Protein AF-A0A8T4EED8-F1 (afdb_monomer_lite)

Secondary structure (DSSP, 8-state):
-----HHHHHHHHHHHHHHHHHHHHHHHHHHHHHHHHTTHHHH-THHHHHHHHHHHHHHHHHHHHHTTT-HHHHHHHHHHHHHHHHHHHHHHHHHSPPPGGG-S-HHHHHHHHHHHHHHHHHHHHHHHHTT-

Radius of gyration: 17.52 Å; chains: 1; bounding box: 36×22×63 Å

Structure (mmCIF, N/CA/C/O backbone):
data_AF-A0A8T4EED8-F1
#
_entry.id   AF-A0A8T4EED8-F1
#
loop_
_atom_site.group_PDB
_atom_site.id
_atom_site.type_symbol
_atom_site.label_atom_id
_atom_site.label_alt_id
_atom_site.label_comp_id
_atom_site.label_asym_id
_atom_site.label_entity_id
_atom_site.label_seq_id
_atom_site.pdbx_PDB_ins_code
_atom_site.Cartn_x
_atom_site.Cartn_y
_atom_site.Cartn_z
_atom_site.occupancy
_atom_site.B_iso_or_equiv
_atom_site.auth_seq_id
_atom_site.auth_comp_id
_atom_site.auth_asym_id
_atom_si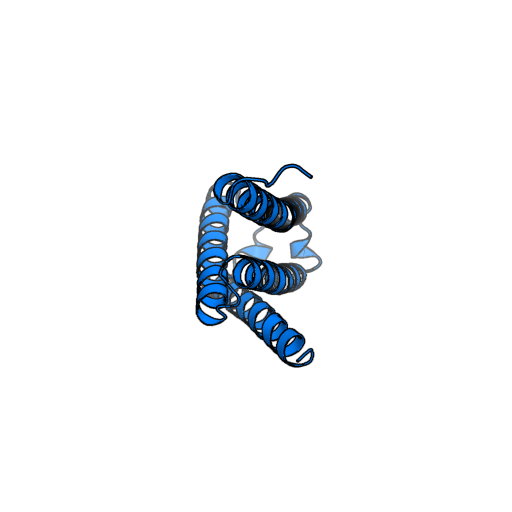te.auth_atom_id
_atom_site.pdbx_PDB_model_num
ATOM 1 N N . MET A 1 1 ? 0.070 -2.72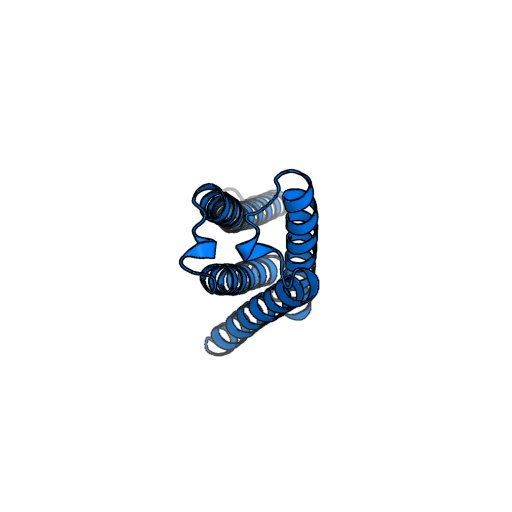2 41.701 1.00 54.03 1 MET A N 1
ATOM 2 C CA . MET A 1 1 ? -0.043 -2.390 40.261 1.00 54.03 1 MET A CA 1
ATOM 3 C C . MET A 1 1 ? 0.100 -0.884 40.093 1.00 54.03 1 MET A C 1
ATOM 5 O O . MET A 1 1 ? -0.696 -0.162 40.681 1.00 54.03 1 MET A O 1
ATOM 9 N N . LYS A 1 2 ? 1.111 -0.394 39.361 1.00 55.03 2 LYS A N 1
ATOM 10 C CA . LYS A 1 2 ? 1.203 1.038 39.025 1.00 55.03 2 LYS A CA 1
ATOM 11 C C . LYS A 1 2 ? 0.089 1.363 38.024 1.00 55.03 2 LYS A C 1
ATOM 13 O O . LYS A 1 2 ? 0.010 0.714 36.986 1.00 55.03 2 LYS A O 1
ATOM 18 N N . LYS A 1 3 ? -0.787 2.320 38.348 1.00 65.56 3 LYS A N 1
ATOM 19 C CA . LYS A 1 3 ? -1.694 2.914 37.358 1.00 65.56 3 LYS A CA 1
ATOM 20 C C . LYS A 1 3 ? -0.821 3.722 36.403 1.00 65.56 3 LYS A C 1
ATOM 22 O O . LYS A 1 3 ? -0.343 4.785 36.786 1.00 65.56 3 LYS A O 1
ATOM 27 N N . GLU A 1 4 ? -0.573 3.193 35.209 1.00 74.31 4 GLU A N 1
ATOM 28 C CA . GLU A 1 4 ? -0.022 4.007 34.125 1.00 74.31 4 GLU A CA 1
ATOM 29 C C . GLU A 1 4 ? -0.948 5.206 33.912 1.00 74.31 4 GLU A C 1
ATOM 31 O O . GLU A 1 4 ? -2.179 5.084 33.954 1.00 74.31 4 GLU A O 1
ATOM 36 N N . SER A 1 5 ? -0.359 6.383 33.727 1.00 86.12 5 SER A N 1
ATOM 37 C CA . SER A 1 5 ? -1.151 7.568 33.410 1.00 86.12 5 SER A CA 1
ATOM 38 C C . SER A 1 5 ? -1.826 7.387 32.043 1.00 86.12 5 SER A C 1
ATOM 40 O O . SER A 1 5 ? -1.281 6.734 31.151 1.00 86.12 5 SER A O 1
ATOM 42 N N . ILE A 1 6 ? -2.991 8.008 31.829 1.00 83.62 6 ILE A N 1
ATOM 43 C CA . ILE A 1 6 ? -3.676 8.016 30.517 1.00 83.62 6 ILE A CA 1
ATOM 44 C C . ILE A 1 6 ? -2.715 8.467 29.396 1.00 83.62 6 ILE A C 1
ATOM 46 O O . ILE A 1 6 ? -2.777 7.974 28.267 1.00 83.62 6 ILE A O 1
ATOM 50 N N . VAL A 1 7 ? -1.771 9.354 29.725 1.00 83.25 7 VAL A N 1
ATOM 51 C CA . VAL A 1 7 ? -0.721 9.837 28.822 1.00 83.25 7 VAL A CA 1
ATOM 52 C C . VAL A 1 7 ? 0.243 8.717 28.408 1.00 83.25 7 VAL A C 1
ATOM 54 O O . VAL A 1 7 ? 0.548 8.595 27.221 1.00 83.25 7 VAL A O 1
ATOM 57 N N . GLU A 1 8 ? 0.708 7.879 29.337 1.00 86.69 8 GLU A N 1
ATOM 58 C CA . GLU A 1 8 ? 1.601 6.749 29.026 1.00 86.69 8 GLU A CA 1
ATOM 59 C C . GLU A 1 8 ? 0.915 5.686 28.169 1.00 86.69 8 GLU A C 1
ATOM 61 O O . GLU A 1 8 ? 1.491 5.235 27.175 1.00 86.69 8 GLU A O 1
ATOM 66 N N . ILE A 1 9 ? -0.340 5.357 28.484 1.00 82.69 9 ILE A N 1
ATOM 67 C CA . ILE A 1 9 ? -1.137 4.408 27.694 1.00 82.69 9 ILE A CA 1
ATOM 68 C C . ILE A 1 9 ? -1.270 4.915 26.251 1.00 82.69 9 ILE A C 1
ATOM 70 O O . ILE A 1 9 ? -1.044 4.165 25.297 1.00 82.69 9 ILE A O 1
ATOM 74 N N . THR A 1 10 ? -1.569 6.206 26.084 1.00 81.62 10 THR A N 1
ATOM 75 C CA . THR A 1 10 ? -1.715 6.835 24.764 1.00 81.62 10 THR A CA 1
ATOM 76 C C . THR A 1 10 ? -0.397 6.818 23.985 1.00 81.62 10 THR A C 1
ATOM 78 O O . THR A 1 10 ? -0.373 6.404 22.824 1.00 81.62 10 THR A O 1
ATOM 81 N N . LYS A 1 11 ? 0.725 7.181 24.624 1.00 82.88 11 LYS A N 1
ATOM 82 C CA . LYS A 1 11 ? 2.065 7.124 24.008 1.00 82.88 11 LYS A CA 1
ATOM 83 C C . LYS A 1 11 ? 2.433 5.708 23.564 1.00 82.88 11 LYS A C 1
ATOM 85 O O . LYS A 1 11 ? 2.904 5.523 22.441 1.00 82.88 11 LYS A O 1
ATOM 90 N N . ASN A 1 12 ? 2.177 4.705 24.403 1.00 85.31 12 ASN A N 1
ATOM 91 C CA . ASN A 1 12 ? 2.451 3.305 24.081 1.00 85.31 12 ASN A CA 1
ATOM 92 C C . ASN A 1 12 ? 1.600 2.802 22.908 1.00 85.31 12 ASN A C 1
ATOM 94 O O . ASN A 1 12 ? 2.106 2.073 22.052 1.00 85.31 12 ASN A O 1
ATOM 98 N N . GLN A 1 13 ? 0.329 3.202 22.830 1.00 79.75 13 GLN A N 1
ATOM 99 C CA . GLN A 1 13 ? -0.530 2.860 21.696 1.00 79.75 13 GLN A CA 1
ATOM 100 C C . GLN A 1 13 ? -0.050 3.508 20.394 1.00 79.75 13 GLN A C 1
ATOM 102 O O . GLN A 1 13 ? 0.046 2.808 19.385 1.00 79.75 13 GLN A O 1
ATOM 107 N N . ILE A 1 14 ? 0.297 4.799 20.412 1.00 79.00 14 ILE A N 1
ATOM 108 C CA . ILE A 1 14 ? 0.841 5.503 19.239 1.00 79.00 14 ILE A CA 1
ATOM 109 C C . ILE A 1 14 ? 2.137 4.836 18.781 1.00 79.00 14 ILE A C 1
ATOM 111 O O . ILE A 1 14 ? 2.240 4.456 17.620 1.00 79.00 14 ILE A O 1
ATOM 115 N N . ARG A 1 15 ? 3.085 4.593 19.694 1.00 83.69 15 ARG A N 1
ATOM 116 C CA . ARG A 1 15 ? 4.357 3.934 19.370 1.00 83.69 15 ARG A CA 1
ATOM 117 C C . ARG A 1 15 ? 4.138 2.581 18.695 1.00 83.69 15 ARG A C 1
ATOM 119 O O . ARG A 1 15 ? 4.704 2.345 17.635 1.00 83.69 15 ARG A O 1
ATOM 126 N N . LYS A 1 16 ? 3.295 1.711 19.268 1.00 80.12 1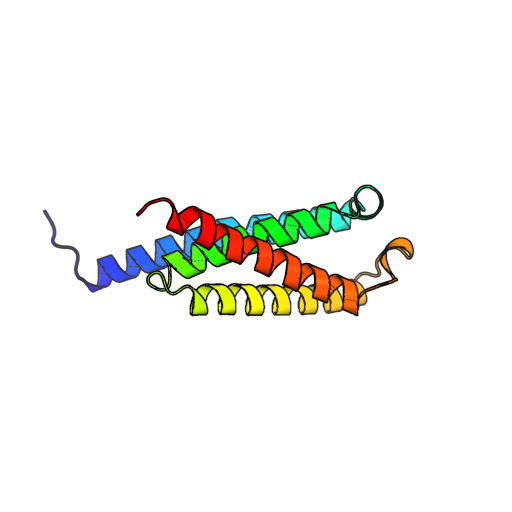6 LYS A N 1
ATOM 127 C CA . LYS A 1 16 ? 2.989 0.396 18.675 1.00 80.12 16 LYS A CA 1
ATOM 128 C C . LYS A 1 16 ? 2.416 0.540 17.266 1.00 80.12 16 LYS A C 1
ATOM 130 O O . LYS A 1 16 ? 2.842 -0.168 16.361 1.00 80.12 16 LYS A O 1
ATOM 135 N N . ARG A 1 17 ? 1.474 1.465 17.078 1.00 76.56 17 ARG A N 1
ATOM 136 C CA . ARG A 1 17 ? 0.845 1.758 15.783 1.00 76.56 17 ARG A CA 1
ATOM 137 C C . ARG A 1 17 ? 1.861 2.237 14.742 1.00 76.56 17 ARG A C 1
ATOM 139 O O . ARG A 1 17 ? 1.865 1.716 13.632 1.00 76.56 17 ARG A O 1
ATOM 146 N N . THR A 1 18 ? 2.757 3.150 15.114 1.00 76.94 18 THR A N 1
ATOM 147 C CA . THR A 1 18 ? 3.849 3.624 14.249 1.00 76.94 18 THR A CA 1
ATOM 148 C C . THR A 1 18 ? 4.825 2.501 13.905 1.00 76.94 18 THR A C 1
ATOM 150 O O . THR A 1 18 ? 5.218 2.371 12.751 1.00 76.94 18 THR A O 1
ATOM 153 N N . THR A 1 19 ? 5.188 1.648 14.867 1.00 81.50 19 THR A N 1
ATOM 154 C CA . THR A 1 19 ? 6.058 0.491 14.605 1.00 81.50 19 THR A CA 1
ATOM 155 C C . THR A 1 19 ? 5.432 -0.462 13.588 1.00 81.50 19 THR A C 1
ATOM 157 O O . THR A 1 19 ? 6.111 -0.866 12.651 1.00 81.50 19 THR A O 1
ATOM 160 N N . TRP A 1 20 ? 4.139 -0.773 13.717 1.00 75.25 20 TRP A N 1
ATOM 161 C CA . TRP A 1 20 ? 3.435 -1.605 12.734 1.00 75.25 20 TRP A CA 1
ATOM 162 C C . TRP A 1 20 ? 3.376 -0.961 11.347 1.00 75.25 20 TRP A C 1
ATOM 164 O O . TRP A 1 20 ? 3.536 -1.666 10.355 1.00 75.25 20 TRP A O 1
ATOM 174 N N . ALA A 1 21 ? 3.208 0.364 11.271 1.00 71.75 21 ALA A N 1
ATOM 175 C CA . ALA A 1 21 ? 3.278 1.092 10.006 1.00 71.75 21 ALA A CA 1
ATOM 176 C C . ALA A 1 21 ? 4.654 0.942 9.337 1.00 71.75 21 ALA A C 1
ATOM 178 O O . ALA A 1 21 ? 4.729 0.596 8.162 1.00 71.75 21 ALA A O 1
ATOM 179 N N . LEU A 1 22 ? 5.743 1.118 10.093 1.00 76.19 22 LEU A N 1
ATOM 180 C CA . LEU A 1 22 ? 7.106 0.966 9.573 1.00 76.19 22 LEU A CA 1
ATOM 181 C C . LEU A 1 22 ? 7.408 -0.470 9.126 1.00 76.19 22 LEU A C 1
ATOM 183 O O . LEU A 1 22 ? 7.985 -0.661 8.061 1.00 76.19 22 LEU A O 1
ATOM 187 N N . ILE A 1 23 ? 6.979 -1.473 9.900 1.00 77.56 23 ILE A N 1
ATOM 188 C CA . ILE A 1 23 ? 7.156 -2.894 9.558 1.00 77.56 23 ILE A CA 1
ATOM 189 C C . ILE A 1 23 ? 6.471 -3.252 8.236 1.00 77.56 23 ILE A C 1
ATOM 191 O O . ILE A 1 23 ? 6.921 -4.173 7.573 1.00 77.56 23 ILE A O 1
ATOM 195 N N . LEU A 1 24 ? 5.406 -2.553 7.842 1.00 71.50 24 LEU A N 1
ATOM 196 C CA . LEU A 1 24 ? 4.674 -2.859 6.611 1.00 71.50 24 LEU A CA 1
ATOM 197 C C . LEU A 1 24 ? 5.107 -1.989 5.422 1.00 71.50 24 LEU A C 1
ATOM 199 O O . LEU A 1 24 ? 5.082 -2.466 4.293 1.00 71.50 24 LEU A O 1
ATOM 203 N N . ILE A 1 25 ? 5.559 -0.754 5.660 1.00 73.56 25 ILE A N 1
ATOM 204 C CA . ILE A 1 25 ? 6.021 0.156 4.599 1.00 73.56 25 ILE A CA 1
ATOM 205 C C . ILE A 1 25 ? 7.466 -0.149 4.175 1.00 73.56 25 ILE A C 1
ATOM 207 O O . ILE A 1 25 ? 7.776 -0.112 2.988 1.00 73.56 25 ILE A O 1
ATOM 211 N N . LEU A 1 26 ? 8.365 -0.469 5.113 1.00 79.75 26 LEU A N 1
ATOM 212 C CA . LEU A 1 26 ? 9.781 -0.681 4.785 1.00 79.75 26 LEU A CA 1
ATOM 213 C C . LEU A 1 26 ? 10.030 -1.903 3.886 1.00 79.75 26 LEU A C 1
ATOM 215 O O . LEU A 1 26 ? 10.799 -1.764 2.935 1.00 79.75 26 LEU A O 1
ATOM 219 N N . PRO A 1 27 ? 9.400 -3.076 4.111 1.00 78.56 27 PRO A N 1
ATOM 220 C CA . PRO A 1 27 ? 9.562 -4.209 3.205 1.00 78.56 27 PRO A CA 1
ATOM 221 C C . PRO A 1 27 ? 9.028 -3.922 1.809 1.00 78.56 27 PRO A C 1
ATOM 223 O O . PRO A 1 27 ? 9.604 -4.418 0.854 1.00 78.56 27 PRO A O 1
ATOM 226 N N . TYR A 1 28 ? 7.976 -3.107 1.692 1.00 79.38 28 TYR A N 1
ATOM 227 C CA . TYR A 1 28 ? 7.438 -2.691 0.402 1.00 79.38 28 TYR A CA 1
ATOM 228 C C . TYR A 1 28 ? 8.466 -1.864 -0.379 1.00 79.38 28 TYR A C 1
ATOM 230 O O . TYR A 1 28 ? 8.854 -2.261 -1.474 1.00 79.38 28 TYR A O 1
ATOM 238 N N . ILE A 1 29 ? 9.015 -0.812 0.245 1.00 79.94 29 ILE A N 1
ATOM 239 C CA . ILE A 1 29 ? 10.088 0.007 -0.346 1.00 79.94 29 ILE A CA 1
ATOM 240 C C . ILE A 1 29 ? 11.281 -0.862 -0.756 1.00 79.94 29 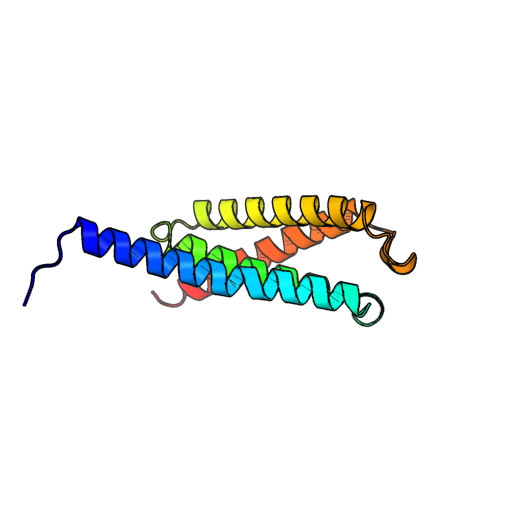ILE A C 1
ATOM 242 O O . ILE A 1 29 ? 11.824 -0.711 -1.846 1.00 79.94 29 ILE A O 1
ATOM 246 N N . PHE A 1 30 ? 11.692 -1.786 0.114 1.00 83.50 30 PHE A N 1
ATOM 247 C CA . PHE A 1 30 ? 12.825 -2.660 -0.167 1.00 83.50 30 PHE A CA 1
ATOM 248 C C . PHE A 1 30 ? 12.530 -3.653 -1.296 1.00 83.50 30 PHE A C 1
ATOM 250 O O . PHE A 1 30 ? 13.396 -3.886 -2.134 1.00 83.50 30 PHE A O 1
ATOM 257 N N . SER A 1 31 ? 11.326 -4.234 -1.327 1.00 80.25 31 SER A N 1
ATOM 258 C CA . SER A 1 31 ? 10.918 -5.174 -2.373 1.00 80.25 31 SER A CA 1
ATOM 259 C C . SER A 1 31 ? 10.881 -4.505 -3.736 1.00 80.25 31 SER A C 1
ATOM 261 O O . SER A 1 31 ? 11.362 -5.083 -4.700 1.00 80.25 31 SER A O 1
ATOM 263 N N . GLU A 1 32 ? 10.392 -3.273 -3.790 1.00 76.69 32 GLU A N 1
ATOM 264 C CA . GLU A 1 32 ? 10.276 -2.502 -5.014 1.00 76.69 32 GLU A CA 1
ATOM 265 C C . GLU A 1 32 ? 11.666 -2.151 -5.562 1.00 76.69 32 GLU A C 1
ATOM 267 O O . GLU A 1 32 ? 12.036 -2.568 -6.664 1.00 76.69 32 GLU A O 1
ATOM 272 N N . TRP A 1 33 ? 12.517 -1.572 -4.712 1.00 80.19 33 TRP A N 1
ATOM 273 C CA . TRP A 1 33 ? 13.901 -1.286 -5.077 1.00 80.19 33 TRP A CA 1
ATOM 274 C C . TRP A 1 33 ? 14.663 -2.540 -5.527 1.00 80.19 33 TRP A C 1
ATOM 276 O O . TRP A 1 33 ? 15.420 -2.498 -6.496 1.00 80.19 33 TRP A O 1
ATOM 286 N N . HIS A 1 34 ? 14.447 -3.675 -4.855 1.00 83.00 34 HIS A N 1
ATOM 287 C CA . HIS A 1 34 ? 15.039 -4.951 -5.245 1.00 83.00 34 HIS A CA 1
ATOM 288 C C . HIS A 1 34 ? 14.511 -5.427 -6.608 1.00 83.00 34 HIS A C 1
ATOM 290 O O . HIS A 1 34 ? 15.298 -5.825 -7.462 1.00 83.00 34 HIS A O 1
ATOM 296 N N . MET A 1 35 ? 13.203 -5.356 -6.860 1.00 82.31 35 MET A N 1
ATOM 297 C CA . MET A 1 35 ? 12.624 -5.758 -8.146 1.00 82.31 35 MET A CA 1
ATOM 298 C C . MET A 1 35 ? 13.155 -4.919 -9.309 1.00 82.31 35 MET A C 1
ATOM 300 O O . MET A 1 35 ? 13.531 -5.503 -10.330 1.00 82.31 35 MET A O 1
ATOM 304 N N . ARG A 1 36 ? 13.286 -3.596 -9.138 1.00 77.38 36 ARG A N 1
ATOM 305 C CA . ARG A 1 36 ? 13.929 -2.721 -10.135 1.00 77.38 36 ARG A CA 1
ATOM 306 C C . ARG A 1 36 ? 15.411 -3.048 -10.308 1.00 77.38 36 ARG A C 1
ATOM 308 O O . ARG A 1 36 ? 15.863 -3.221 -11.436 1.00 77.38 36 ARG A O 1
ATOM 315 N N . ALA A 1 37 ? 16.162 -3.197 -9.214 1.00 81.19 37 ALA A N 1
ATOM 316 C CA . ALA A 1 37 ? 17.605 -3.450 -9.266 1.00 81.19 37 ALA A CA 1
ATOM 317 C C . ALA A 1 37 ? 17.975 -4.754 -9.996 1.00 81.19 37 ALA A C 1
ATOM 319 O O . ALA A 1 37 ? 19.028 -4.823 -10.628 1.00 81.19 37 ALA A O 1
ATOM 320 N N . TYR A 1 38 ? 17.117 -5.775 -9.925 1.00 84.12 38 TYR A N 1
ATOM 321 C CA . TYR A 1 38 ? 17.323 -7.066 -10.590 1.00 84.12 38 TYR A CA 1
ATOM 322 C C . TYR A 1 38 ? 16.514 -7.230 -11.887 1.00 84.12 38 TYR A C 1
ATOM 324 O O . TYR A 1 38 ? 16.516 -8.315 -12.467 1.00 84.12 38 TYR A O 1
ATOM 332 N N . GLY A 1 39 ? 15.817 -6.187 -12.353 1.00 78.81 39 GLY A N 1
ATOM 333 C CA . GLY A 1 39 ? 15.017 -6.239 -13.581 1.00 78.81 39 GLY A CA 1
ATOM 334 C C . GLY A 1 39 ? 13.881 -7.268 -13.538 1.00 78.81 39 GLY A C 1
ATOM 335 O O . GLY A 1 39 ? 13.478 -7.789 -14.578 1.00 78.81 39 GLY A O 1
ATOM 336 N N . LEU A 1 40 ? 13.358 -7.589 -12.349 1.00 80.75 40 LEU A N 1
ATOM 337 C CA . LEU A 1 40 ? 12.339 -8.632 -12.182 1.00 80.75 40 LEU A CA 1
ATOM 338 C C . LEU A 1 40 ? 11.043 -8.305 -12.929 1.00 80.75 40 LEU A C 1
ATOM 340 O O . LEU A 1 40 ? 10.371 -9.222 -13.401 1.00 80.75 40 LEU A O 1
ATOM 344 N N . TYR A 1 41 ? 10.734 -7.022 -13.119 1.00 74.38 41 TYR A N 1
ATOM 345 C CA . TYR A 1 41 ? 9.573 -6.584 -13.895 1.00 74.38 41 TYR A CA 1
ATOM 346 C C . TYR A 1 41 ? 9.641 -6.969 -15.376 1.00 74.38 41 TYR A C 1
ATOM 348 O O . TYR A 1 41 ? 8.600 -7.230 -15.972 1.00 74.38 41 TYR A O 1
ATOM 356 N N . ALA A 1 42 ? 10.838 -7.136 -15.951 1.00 75.25 42 ALA A N 1
ATOM 357 C CA . ALA A 1 42 ? 10.980 -7.649 -17.315 1.00 75.25 42 ALA A CA 1
ATOM 358 C C . ALA A 1 42 ? 10.586 -9.136 -17.420 1.00 75.25 42 ALA A C 1
ATOM 360 O O . ALA A 1 42 ? 10.128 -9.597 -18.461 1.00 75.25 42 ALA A O 1
ATOM 361 N N . THR A 1 43 ? 10.751 -9.899 -16.334 1.00 81.38 43 THR A N 1
ATOM 362 C CA . THR A 1 43 ? 10.432 -11.338 -16.302 1.00 81.38 43 THR A CA 1
ATOM 363 C C . THR A 1 43 ? 9.011 -11.604 -15.801 1.00 81.38 43 THR A C 1
ATOM 365 O O . THR A 1 43 ? 8.356 -12.547 -16.242 1.00 81.38 43 THR A O 1
ATOM 368 N N . MET A 1 44 ? 8.524 -10.789 -14.864 1.00 83.00 44 MET A N 1
ATOM 369 C CA . MET A 1 44 ? 7.219 -10.935 -14.221 1.00 83.00 44 MET A CA 1
ATOM 370 C C . MET A 1 44 ? 6.503 -9.578 -14.156 1.00 83.00 44 MET A C 1
ATOM 372 O O . MET A 1 44 ? 6.416 -8.985 -13.080 1.00 83.00 44 MET A O 1
ATOM 376 N N . PRO A 1 45 ? 5.939 -9.087 -15.273 1.00 77.81 45 PRO A N 1
ATOM 377 C CA . PRO A 1 45 ? 5.341 -7.749 -15.331 1.00 77.81 45 PRO A CA 1
ATOM 378 C C . PRO A 1 45 ? 4.139 -7.580 -14.385 1.00 77.81 45 PRO A C 1
ATOM 380 O O . PRO A 1 45 ? 3.892 -6.501 -13.868 1.00 77.81 45 PRO A O 1
ATOM 383 N N . TYR A 1 46 ? 3.412 -8.660 -14.078 1.00 84.56 46 TYR A N 1
ATOM 384 C CA . TYR A 1 46 ? 2.281 -8.621 -13.138 1.00 84.56 46 TYR A CA 1
ATOM 385 C C . TYR A 1 46 ? 2.685 -8.637 -11.657 1.00 84.56 46 TYR A C 1
ATOM 387 O O . TYR A 1 46 ? 1.818 -8.483 -10.792 1.00 84.56 46 TYR A O 1
ATOM 395 N N . LEU A 1 47 ? 3.966 -8.868 -11.347 1.00 85.19 47 LEU A N 1
ATOM 396 C CA . LEU A 1 47 ? 4.450 -8.904 -9.966 1.00 85.19 47 LEU A CA 1
ATOM 397 C C . LEU A 1 47 ? 4.246 -7.554 -9.278 1.00 85.19 47 LEU A C 1
ATOM 399 O O . LEU A 1 47 ? 3.830 -7.513 -8.124 1.00 85.19 47 LEU A O 1
ATOM 403 N N . ASP A 1 48 ? 4.451 -6.479 -10.028 1.00 84.62 48 ASP A N 1
ATOM 404 C CA . ASP A 1 48 ? 4.201 -5.110 -9.606 1.00 84.62 48 ASP A CA 1
ATOM 405 C C . ASP A 1 48 ? 2.761 -4.926 -9.092 1.00 84.62 48 ASP A C 1
ATOM 407 O O . ASP A 1 48 ? 2.520 -4.608 -7.925 1.00 84.62 48 ASP A O 1
ATOM 411 N N . LYS A 1 49 ? 1.772 -5.343 -9.892 1.00 90.12 49 LYS A N 1
ATOM 412 C CA . LYS A 1 49 ? 0.348 -5.245 -9.525 1.00 90.12 49 LYS A CA 1
ATOM 413 C C . LYS A 1 49 ? 0.007 -6.060 -8.277 1.00 90.12 49 LYS A C 1
ATOM 415 O O . LYS A 1 49 ? -0.798 -5.632 -7.447 1.00 90.12 49 LYS A O 1
ATOM 420 N N . LEU A 1 50 ? 0.625 -7.229 -8.096 1.00 90.50 50 LEU A N 1
ATOM 421 C CA . LEU A 1 50 ? 0.459 -8.015 -6.867 1.00 90.50 50 LEU A CA 1
ATOM 422 C C . LEU A 1 50 ? 1.022 -7.279 -5.648 1.00 90.50 50 LEU A C 1
ATOM 424 O O . LEU A 1 50 ? 0.402 -7.286 -4.581 1.00 90.50 50 LEU A O 1
ATOM 428 N N . VAL A 1 51 ? 2.172 -6.633 -5.800 1.00 89.31 51 VAL A N 1
ATOM 429 C CA . VAL A 1 51 ? 2.819 -5.860 -4.740 1.00 89.31 51 VAL A CA 1
ATOM 430 C C . VAL A 1 51 ? 1.953 -4.657 -4.349 1.00 89.31 51 VAL A C 1
ATOM 432 O O . VAL A 1 51 ? 1.641 -4.510 -3.161 1.00 89.31 51 VAL A O 1
ATOM 435 N N . HIS A 1 52 ? 1.420 -3.906 -5.316 1.00 92.19 52 HIS A N 1
ATOM 436 C CA . HIS A 1 52 ? 0.455 -2.824 -5.069 1.00 92.19 52 HIS A CA 1
ATOM 437 C C . HIS A 1 52 ? -0.838 -3.309 -4.396 1.00 92.19 52 HIS A C 1
ATOM 439 O O . HIS A 1 52 ? -1.344 -2.672 -3.463 1.00 92.19 52 HIS A O 1
ATOM 445 N N . PHE A 1 53 ? -1.357 -4.475 -4.792 1.00 94.88 53 PHE A N 1
ATOM 446 C CA . PHE A 1 53 ? -2.532 -5.077 -4.160 1.00 94.88 53 PHE A CA 1
ATOM 447 C C . PHE A 1 53 ? -2.305 -5.347 -2.666 1.00 94.88 53 PHE A C 1
ATOM 449 O O . PHE A 1 53 ? -3.093 -4.913 -1.816 1.00 94.88 53 PHE A O 1
ATOM 456 N N . PHE A 1 54 ? -1.224 -6.057 -2.327 1.00 91.88 54 PHE A N 1
ATOM 457 C CA . PHE A 1 54 ? -0.917 -6.401 -0.936 1.00 91.88 54 PHE A CA 1
ATOM 458 C C . PHE A 1 54 ? -0.528 -5.174 -0.109 1.00 91.88 54 PHE A C 1
ATOM 460 O O . PHE A 1 54 ? -0.853 -5.109 1.082 1.00 91.88 54 PHE A O 1
ATOM 467 N N . PHE A 1 55 ? 0.084 -4.168 -0.732 1.00 91.44 55 PHE A N 1
ATOM 468 C CA . PHE A 1 55 ? 0.318 -2.876 -0.102 1.00 91.44 55 PHE A CA 1
ATOM 469 C C . PHE A 1 55 ? -0.992 -2.186 0.278 1.00 91.44 55 PHE A C 1
ATOM 471 O O . PHE A 1 55 ? -1.165 -1.779 1.430 1.00 91.44 55 PHE A O 1
ATOM 478 N N . GLY A 1 56 ? -1.965 -2.151 -0.634 1.00 94.19 56 GLY A N 1
ATOM 479 C CA . GLY A 1 56 ? -3.305 -1.641 -0.355 1.00 94.19 56 GLY A CA 1
ATOM 480 C C . GLY A 1 56 ? -3.993 -2.361 0.810 1.00 94.19 56 GLY A C 1
ATOM 481 O O . GLY A 1 56 ? -4.563 -1.715 1.696 1.00 94.19 56 GLY A O 1
ATOM 482 N N . VAL A 1 57 ? -3.873 -3.694 0.876 1.00 93.50 57 VAL A N 1
ATOM 483 C CA . VAL A 1 57 ? -4.360 -4.499 2.014 1.00 93.50 57 VAL A CA 1
ATOM 484 C C . VAL A 1 57 ? -3.721 -4.035 3.327 1.00 93.50 57 VAL A C 1
ATOM 486 O O . VAL A 1 57 ? -4.435 -3.788 4.309 1.00 93.50 57 VAL A O 1
ATOM 489 N N . ALA A 1 58 ? -2.392 -3.906 3.346 1.00 89.94 58 ALA A N 1
ATOM 490 C CA . ALA A 1 58 ? -1.618 -3.555 4.531 1.00 89.94 58 ALA A CA 1
ATOM 491 C C . ALA A 1 58 ? -1.909 -2.128 5.020 1.00 89.94 58 ALA A C 1
ATOM 493 O O . ALA A 1 58 ? -2.222 -1.937 6.201 1.00 89.94 58 ALA A O 1
ATOM 494 N N . VAL A 1 59 ? -1.874 -1.134 4.125 1.00 90.94 59 VAL A N 1
ATOM 495 C CA . VAL A 1 59 ? -2.142 0.274 4.460 1.00 90.94 59 VAL A CA 1
ATOM 496 C C . VAL A 1 59 ? -3.561 0.438 4.989 1.00 90.94 59 VAL A C 1
ATOM 498 O O . VAL A 1 59 ? -3.754 1.052 6.043 1.00 90.94 59 VAL A O 1
ATOM 501 N N . ALA A 1 60 ? -4.553 -0.170 4.335 1.00 93.25 60 ALA A N 1
ATOM 502 C CA . ALA A 1 60 ? -5.935 -0.119 4.793 1.00 93.25 60 ALA A CA 1
ATOM 503 C C . ALA A 1 60 ? -6.111 -0.762 6.175 1.00 93.25 60 ALA A C 1
ATOM 505 O O . ALA A 1 60 ? -6.798 -0.197 7.030 1.00 93.25 60 ALA A O 1
ATOM 506 N N . ALA A 1 61 ? -5.475 -1.912 6.426 1.00 89.56 61 ALA A N 1
ATOM 507 C CA . ALA A 1 61 ? -5.538 -2.592 7.718 1.00 89.56 61 ALA A CA 1
ATOM 508 C C . ALA A 1 61 ? -4.922 -1.741 8.838 1.00 89.56 61 ALA A C 1
ATOM 510 O O . ALA A 1 61 ? -5.554 -1.552 9.883 1.00 89.56 61 ALA A O 1
ATOM 511 N N . ILE A 1 62 ? -3.731 -1.176 8.616 1.00 86.62 62 ILE A N 1
ATOM 512 C CA . ILE A 1 62 ? -3.075 -0.288 9.584 1.00 86.62 62 ILE A CA 1
ATOM 513 C C . ILE A 1 62 ? -3.930 0.949 9.817 1.00 86.62 62 ILE A C 1
ATOM 515 O O . ILE A 1 62 ? -4.293 1.225 10.959 1.00 86.62 62 ILE A O 1
ATOM 519 N N . ALA A 1 63 ? -4.284 1.685 8.763 1.00 88.31 63 ALA A N 1
ATOM 520 C CA . ALA A 1 63 ? -5.029 2.930 8.892 1.00 88.31 63 ALA A CA 1
ATOM 521 C C . ALA A 1 63 ? -6.370 2.697 9.604 1.00 88.31 63 ALA A C 1
ATOM 523 O O . ALA A 1 63 ? -6.754 3.460 10.488 1.00 88.31 63 ALA A O 1
ATOM 524 N N . TYR A 1 64 ? -7.040 1.582 9.325 1.00 88.69 64 TYR A N 1
ATOM 525 C CA . TYR A 1 64 ? -8.255 1.201 10.035 1.00 88.69 64 TYR A CA 1
ATOM 526 C C . TYR A 1 64 ? -8.021 0.954 11.532 1.00 88.69 64 TYR A C 1
ATOM 528 O O . TYR A 1 64 ? -8.805 1.420 12.360 1.00 88.69 64 TYR A O 1
ATOM 536 N N . LEU A 1 65 ? -6.947 0.259 11.912 1.00 83.38 65 LEU A N 1
ATOM 537 C CA . LEU A 1 65 ? -6.613 0.010 13.320 1.00 83.38 65 LEU A CA 1
ATOM 538 C C . LEU A 1 65 ? -6.148 1.278 14.054 1.00 83.38 65 LEU A C 1
ATOM 540 O O . LEU A 1 65 ? -6.456 1.458 15.235 1.00 83.38 65 LEU A O 1
ATOM 544 N N . VAL A 1 66 ? -5.417 2.156 13.368 1.00 81.94 66 VAL A N 1
ATOM 545 C CA . VAL A 1 66 ? -4.874 3.401 13.926 1.00 81.94 66 VAL A CA 1
ATOM 546 C C . VAL A 1 66 ? -5.965 4.453 14.107 1.00 81.94 66 VAL A C 1
ATOM 548 O O . VAL A 1 66 ? -6.037 5.076 15.166 1.00 81.94 66 VAL A O 1
ATOM 551 N N . TYR A 1 67 ? -6.848 4.617 13.124 1.00 80.69 67 TYR A N 1
ATOM 552 C CA . TYR A 1 67 ? -7.865 5.671 13.092 1.00 80.69 67 TYR A CA 1
ATOM 553 C C . TYR A 1 67 ? -9.250 5.158 13.499 1.00 80.69 67 TYR A C 1
ATOM 555 O O . TYR A 1 67 ? -10.257 5.427 12.846 1.00 80.69 67 TYR A O 1
ATOM 563 N N . PHE A 1 68 ? -9.293 4.407 14.604 1.00 78.50 68 PHE A N 1
ATOM 564 C CA . PHE A 1 68 ? -10.526 3.997 15.289 1.00 78.50 68 PHE A CA 1
ATOM 565 C C . PHE A 1 68 ? -11.568 3.330 14.384 1.00 78.50 68 PHE A C 1
ATOM 567 O O . PHE A 1 68 ? -12.761 3.608 14.481 1.00 78.50 68 PHE A O 1
ATOM 574 N N . LYS A 1 69 ? -11.132 2.417 13.514 1.00 83.75 69 LYS A N 1
ATOM 575 C CA . LYS A 1 69 ? -12.017 1.643 12.636 1.00 83.75 69 LYS A CA 1
ATOM 576 C C . LYS A 1 69 ? -12.798 2.506 11.628 1.00 83.75 69 LYS A C 1
ATOM 578 O O . LYS A 1 69 ? -13.874 2.118 11.168 1.00 83.75 69 LYS A O 1
ATOM 583 N N . ASN A 1 70 ? -12.264 3.664 11.235 1.00 89.19 70 ASN A N 1
ATOM 584 C CA . ASN A 1 70 ? -12.868 4.498 10.198 1.00 89.19 70 ASN A CA 1
ATOM 585 C C . ASN A 1 70 ? -12.460 4.025 8.790 1.00 89.19 70 ASN A C 1
ATOM 587 O O . ASN A 1 70 ? -11.354 4.290 8.321 1.00 89.19 70 ASN A O 1
ATOM 591 N N . ARG A 1 71 ? -13.382 3.349 8.090 1.00 92.44 71 ARG A N 1
ATOM 592 C CA . ARG A 1 71 ? -13.148 2.815 6.732 1.00 92.44 71 ARG A CA 1
ATOM 593 C C . ARG A 1 71 ? -12.875 3.901 5.696 1.00 92.44 71 ARG A C 1
ATOM 595 O O . ARG A 1 71 ? -11.988 3.733 4.871 1.00 92.44 71 ARG A O 1
ATOM 602 N N . LYS A 1 72 ? -13.624 5.010 5.741 1.00 93.00 72 LYS A N 1
ATOM 603 C CA . LYS A 1 72 ? -13.460 6.117 4.783 1.00 93.00 72 LYS A CA 1
ATOM 604 C C . LYS A 1 72 ? -12.070 6.728 4.913 1.00 93.00 72 LYS A C 1
ATOM 606 O O . LYS A 1 72 ? -11.408 6.960 3.911 1.00 93.00 72 LYS A O 1
ATOM 611 N N . PHE A 1 73 ? -11.622 6.924 6.152 1.00 90.19 73 PHE A N 1
ATOM 612 C CA . PHE A 1 73 ? -10.289 7.447 6.421 1.00 90.19 73 PHE A CA 1
ATOM 613 C C . PHE A 1 73 ? -9.194 6.467 5.982 1.00 90.19 73 PHE A C 1
ATOM 615 O O . PHE A 1 73 ? -8.232 6.875 5.351 1.00 90.19 73 PHE A O 1
ATOM 622 N N . ALA A 1 74 ? -9.368 5.166 6.227 1.00 92.38 74 ALA A N 1
ATOM 623 C CA . ALA A 1 74 ? -8.416 4.152 5.780 1.00 92.38 74 ALA A CA 1
ATOM 624 C C . ALA A 1 74 ? -8.311 4.039 4.243 1.00 92.38 74 ALA A C 1
ATOM 626 O O . ALA A 1 74 ? -7.207 3.884 3.718 1.00 92.38 74 ALA A O 1
ATOM 627 N N . LEU A 1 75 ? -9.428 4.176 3.518 1.00 94.81 75 LEU A N 1
ATOM 628 C CA . LEU A 1 75 ? -9.426 4.276 2.052 1.00 94.81 75 LEU A CA 1
ATOM 629 C C . LEU A 1 75 ? -8.715 5.544 1.573 1.00 94.81 75 LEU A C 1
ATOM 631 O O . LEU A 1 75 ? -7.886 5.463 0.673 1.00 94.81 75 LEU A O 1
ATOM 635 N N . LEU A 1 76 ? -8.990 6.692 2.202 1.00 94.44 76 LEU A N 1
ATOM 636 C CA . LEU A 1 76 ? -8.314 7.951 1.885 1.00 94.44 76 LEU A CA 1
ATOM 637 C C . LEU A 1 76 ? -6.801 7.850 2.116 1.00 94.44 76 LEU A C 1
ATOM 639 O O . LEU A 1 76 ? -6.032 8.288 1.268 1.00 94.44 76 LEU A O 1
ATOM 643 N N . CYS A 1 77 ? -6.370 7.238 3.224 1.00 90.88 77 CYS A N 1
ATOM 644 C CA . CYS A 1 77 ? -4.957 6.971 3.479 1.00 90.88 77 CYS A CA 1
ATOM 645 C C . CYS A 1 77 ? -4.351 6.080 2.396 1.00 90.88 77 CYS A C 1
ATOM 647 O O . CYS A 1 77 ? -3.273 6.394 1.913 1.00 90.88 77 CYS A O 1
ATOM 649 N N . THR A 1 78 ? -5.039 5.004 2.002 1.00 94.62 78 THR A N 1
ATOM 650 C CA . THR A 1 78 ? -4.543 4.108 0.946 1.00 94.62 78 THR A CA 1
ATOM 651 C C . THR A 1 78 ? -4.375 4.862 -0.368 1.00 94.62 78 THR A C 1
ATOM 653 O O . THR A 1 78 ? -3.295 4.833 -0.941 1.00 94.62 78 THR A O 1
ATOM 656 N N . PHE A 1 79 ? -5.390 5.625 -0.782 1.00 95.81 79 PHE A N 1
ATOM 657 C CA . PHE A 1 79 ? -5.322 6.459 -1.981 1.00 95.81 79 PHE A CA 1
ATOM 658 C C . PHE A 1 79 ? -4.168 7.471 -1.928 1.00 95.81 79 PHE A C 1
ATOM 660 O O . PHE A 1 79 ? -3.389 7.563 -2.870 1.00 95.81 79 PHE A O 1
ATOM 667 N N . ALA A 1 80 ? -4.026 8.208 -0.822 1.00 92.62 80 ALA A N 1
ATOM 668 C CA . ALA A 1 80 ? -2.973 9.211 -0.666 1.00 92.62 80 ALA A CA 1
ATOM 669 C C . ALA A 1 80 ? -1.564 8.594 -0.694 1.00 92.62 80 ALA A C 1
ATOM 671 O O . ALA A 1 80 ? -0.648 9.179 -1.273 1.00 92.62 80 ALA A O 1
ATOM 672 N N . PHE A 1 81 ? -1.391 7.415 -0.090 1.00 91.31 81 PHE A N 1
ATOM 673 C CA . PHE A 1 81 ? -0.130 6.679 -0.139 1.00 91.31 81 PHE A CA 1
ATOM 674 C C . PHE A 1 81 ? 0.173 6.167 -1.545 1.00 91.31 81 PHE A C 1
ATOM 676 O O . PHE A 1 81 ? 1.284 6.396 -2.009 1.00 91.31 81 PHE A O 1
ATOM 683 N N . SER A 1 82 ? -0.792 5.551 -2.236 1.00 92.69 82 SER A N 1
ATOM 684 C CA . SER A 1 82 ? -0.608 5.104 -3.623 1.00 92.69 82 SER A CA 1
ATOM 685 C C . SER A 1 82 ? -0.261 6.274 -4.544 1.00 92.69 82 SER A C 1
ATOM 687 O O . SER A 1 82 ? 0.736 6.213 -5.240 1.00 92.69 82 SER A O 1
ATOM 689 N N . MET A 1 83 ? -0.978 7.399 -4.457 1.00 92.12 83 MET A N 1
ATOM 690 C CA . MET A 1 83 ? -0.641 8.610 -5.222 1.00 92.12 83 MET A CA 1
ATOM 691 C C . MET A 1 83 ? 0.781 9.113 -4.944 1.00 92.12 83 MET A C 1
ATOM 693 O O . MET A 1 83 ? 1.482 9.543 -5.854 1.00 92.12 83 MET A O 1
ATOM 697 N N . THR A 1 84 ? 1.203 9.091 -3.677 1.00 90.06 84 THR A N 1
ATOM 698 C CA . THR A 1 84 ? 2.559 9.503 -3.290 1.00 90.06 84 THR A CA 1
ATOM 699 C C . THR A 1 84 ? 3.600 8.537 -3.850 1.00 90.06 84 THR A C 1
ATOM 701 O O . THR A 1 84 ? 4.664 8.982 -4.272 1.00 90.06 84 THR A O 1
ATOM 704 N N . TRP A 1 85 ? 3.290 7.239 -3.871 1.00 89.31 85 TRP A N 1
ATOM 705 C CA . TRP A 1 85 ? 4.138 6.210 -4.461 1.00 89.31 85 TRP A CA 1
ATOM 706 C C . TRP A 1 85 ? 4.349 6.438 -5.956 1.00 89.31 85 TRP A C 1
ATOM 708 O O . TRP A 1 85 ? 5.489 6.602 -6.374 1.00 89.31 85 TRP A O 1
ATOM 718 N N . GLU A 1 86 ? 3.268 6.594 -6.721 1.00 89.06 86 GLU A N 1
ATOM 719 C CA . GLU A 1 86 ? 3.341 6.850 -8.166 1.00 89.06 86 GLU A CA 1
ATOM 720 C C . GLU A 1 86 ? 4.177 8.091 -8.492 1.00 89.06 86 GLU A C 1
ATOM 722 O O . GLU A 1 86 ? 4.999 8.107 -9.407 1.00 89.06 86 GLU A O 1
ATOM 727 N N . ILE A 1 87 ? 4.017 9.158 -7.701 1.00 87.06 87 ILE A N 1
ATOM 728 C CA . ILE A 1 87 ? 4.833 10.367 -7.854 1.00 87.06 87 ILE A CA 1
ATOM 729 C C . ILE A 1 87 ? 6.316 10.055 -7.615 1.00 87.06 87 ILE A C 1
ATOM 731 O O . ILE A 1 87 ? 7.169 10.552 -8.353 1.00 87.06 87 ILE A O 1
ATOM 735 N N . MET A 1 88 ? 6.635 9.254 -6.596 1.00 85.69 88 MET A N 1
ATOM 736 C CA . MET A 1 88 ? 8.009 8.854 -6.292 1.00 85.69 88 MET A CA 1
ATOM 737 C C . MET A 1 88 ? 8.616 7.983 -7.393 1.00 85.69 88 MET A C 1
ATOM 739 O O . MET A 1 88 ? 9.785 8.188 -7.713 1.00 85.69 88 MET A O 1
ATOM 743 N N . GLU A 1 89 ? 7.853 7.082 -8.006 1.00 82.06 89 GLU A N 1
ATOM 744 C CA . GLU A 1 89 ? 8.320 6.259 -9.129 1.00 82.06 89 GLU A CA 1
ATOM 745 C C . GLU A 1 89 ? 8.576 7.098 -10.378 1.00 82.06 89 GLU A C 1
ATOM 747 O O . GLU A 1 89 ? 9.668 7.039 -10.940 1.00 82.06 89 GLU A O 1
ATOM 752 N N . ILE A 1 90 ? 7.651 7.997 -10.730 1.00 83.31 90 ILE A N 1
ATOM 753 C CA . ILE A 1 90 ? 7.841 8.955 -11.832 1.00 83.31 90 ILE A CA 1
ATOM 754 C C . ILE A 1 90 ? 9.105 9.801 -11.626 1.00 83.31 90 ILE A C 1
ATOM 756 O O . ILE A 1 90 ? 9.806 10.133 -12.587 1.00 83.31 90 ILE A O 1
ATOM 760 N N . ILE A 1 91 ? 9.398 10.199 -10.385 1.00 83.19 91 ILE A N 1
ATOM 761 C CA . ILE A 1 91 ? 10.630 10.927 -10.060 1.00 83.19 91 ILE A CA 1
ATOM 762 C C . ILE A 1 91 ? 11.846 9.997 -10.160 1.00 83.19 91 ILE A C 1
ATOM 764 O O . ILE A 1 91 ? 12.853 10.385 -10.754 1.00 83.19 91 ILE A O 1
ATOM 768 N N . GLY A 1 92 ? 11.763 8.792 -9.595 1.00 79.31 92 GLY A N 1
ATOM 769 C CA . GLY A 1 92 ? 12.840 7.804 -9.575 1.00 79.31 92 GLY A CA 1
ATOM 770 C C . GLY A 1 92 ? 13.291 7.413 -10.976 1.00 79.31 92 GLY A C 1
ATOM 771 O O . GLY A 1 92 ? 14.487 7.442 -11.261 1.00 79.31 92 GLY A O 1
ATOM 772 N N . ASP A 1 93 ? 12.345 7.182 -11.877 1.00 76.69 93 ASP A N 1
ATOM 773 C CA . ASP A 1 93 ? 12.620 6.753 -13.248 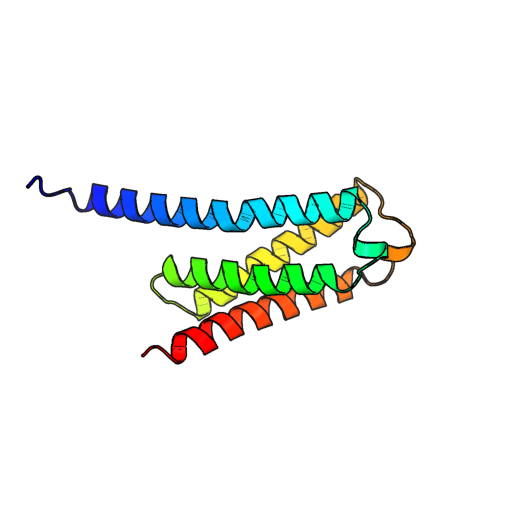1.00 76.69 93 ASP A CA 1
ATOM 774 C C . ASP A 1 93 ? 13.199 7.869 -14.129 1.00 76.69 93 ASP A C 1
ATOM 776 O O . ASP A 1 93 ? 13.879 7.604 -15.121 1.00 76.69 93 ASP A O 1
ATOM 780 N N . LYS A 1 94 ? 13.015 9.139 -13.740 1.00 79.00 94 LYS A N 1
ATOM 781 C CA . LYS A 1 94 ? 13.738 10.270 -14.350 1.00 79.00 94 LYS A CA 1
ATOM 782 C C . LYS A 1 94 ? 15.194 10.357 -13.898 1.00 79.00 94 LYS A C 1
ATOM 784 O O . LYS A 1 94 ? 16.016 10.908 -14.628 1.00 79.00 94 LYS A O 1
ATOM 789 N N . ILE A 1 95 ? 15.504 9.882 -12.693 1.00 79.94 95 ILE A N 1
ATOM 790 C CA . ILE A 1 95 ? 16.862 9.906 -12.128 1.00 79.94 95 ILE A CA 1
ATOM 791 C C . ILE A 1 95 ? 17.641 8.666 -12.578 1.00 79.94 95 ILE A C 1
ATOM 793 O O . ILE A 1 95 ? 18.824 8.767 -12.902 1.00 79.94 95 ILE A O 1
ATOM 797 N N . ILE A 1 96 ? 16.981 7.508 -12.605 1.00 73.94 96 ILE A N 1
ATOM 798 C CA . ILE A 1 96 ? 17.539 6.214 -12.990 1.00 73.94 96 ILE A CA 1
ATOM 799 C C . ILE A 1 96 ? 16.701 5.694 -14.163 1.00 73.94 96 ILE A C 1
ATOM 801 O O . ILE A 1 96 ? 15.645 5.107 -13.933 1.00 73.94 96 ILE A O 1
ATOM 805 N N . PRO A 1 97 ? 17.138 5.920 -15.416 1.00 66.81 97 PRO A N 1
ATOM 806 C CA . PRO A 1 97 ? 16.384 5.495 -16.587 1.00 66.81 97 PRO A CA 1
ATOM 807 C C . PRO A 1 97 ? 16.121 3.984 -16.558 1.00 66.81 97 PRO A C 1
ATOM 809 O O . PRO A 1 97 ? 17.055 3.187 -16.453 1.00 66.81 97 PRO A O 1
ATOM 812 N N . GLN A 1 98 ? 14.847 3.607 -16.650 1.00 66.81 98 GLN A N 1
ATOM 813 C CA . GLN A 1 98 ? 14.400 2.217 -16.757 1.00 66.81 98 GLN A CA 1
ATOM 814 C C . GLN A 1 98 ? 14.780 1.612 -18.114 1.00 66.81 98 GLN A C 1
ATOM 816 O O . GLN A 1 98 ? 15.056 2.327 -19.082 1.00 66.81 98 GLN A O 1
ATOM 821 N N . SER A 1 99 ? 14.754 0.278 -18.200 1.00 64.69 99 SER A N 1
ATOM 822 C CA . SER A 1 99 ? 14.902 -0.400 -19.490 1.00 64.69 99 SER A CA 1
ATOM 823 C C . SER A 1 99 ? 13.767 0.017 -20.449 1.00 64.69 99 SER A C 1
ATOM 825 O O . SER A 1 99 ? 12.645 0.232 -19.982 1.00 64.69 99 SER A O 1
ATOM 827 N N . PRO A 1 100 ? 14.013 0.098 -21.771 1.00 63.50 100 PRO A N 1
ATOM 828 C CA . PRO A 1 100 ? 13.007 0.503 -22.761 1.00 63.50 100 PRO A CA 1
ATOM 829 C C . PRO A 1 100 ? 11.727 -0.345 -22.735 1.00 63.50 100 PRO A C 1
ATOM 831 O O . PRO A 1 100 ? 10.662 0.136 -23.108 1.00 63.50 100 PRO A O 1
ATOM 834 N N . ASP A 1 101 ? 11.822 -1.582 -22.247 1.00 60.66 101 ASP A N 1
ATOM 835 C CA . ASP A 1 101 ? 10.712 -2.536 -22.175 1.00 60.66 101 ASP A CA 1
ATOM 836 C C . ASP A 1 101 ? 9.677 -2.182 -21.084 1.00 60.66 101 ASP A C 1
ATOM 838 O O . ASP A 1 101 ? 8.620 -2.803 -21.008 1.00 60.66 101 ASP A O 1
ATOM 842 N N . LEU A 1 102 ? 9.966 -1.174 -20.251 1.00 60.25 102 LEU A N 1
ATOM 843 C CA . LEU A 1 102 ? 9.090 -0.641 -19.197 1.00 60.25 102 LEU A CA 1
ATOM 844 C C . LEU A 1 102 ? 8.590 0.783 -19.522 1.00 60.25 102 LEU A C 1
ATOM 846 O O . LEU A 1 102 ? 7.973 1.433 -18.684 1.00 60.25 102 LEU A O 1
ATOM 850 N N . PHE A 1 103 ? 8.903 1.303 -20.716 1.00 50.75 103 PHE A N 1
ATOM 851 C CA . PHE A 1 103 ? 8.749 2.725 -21.049 1.00 50.75 103 PHE A CA 1
ATOM 852 C C . PHE A 1 103 ? 7.330 3.119 -21.486 1.00 50.75 103 PHE A C 1
ATOM 854 O O . PHE A 1 103 ? 6.963 4.294 -21.426 1.00 50.75 103 PHE A O 1
ATOM 861 N N . ASP A 1 104 ? 6.519 2.150 -21.902 1.00 45.22 104 ASP A N 1
ATOM 862 C CA . ASP A 1 104 ? 5.141 2.390 -22.305 1.00 45.22 104 ASP A CA 1
ATOM 863 C C . ASP A 1 104 ? 4.196 2.163 -21.120 1.00 45.22 104 ASP A C 1
ATOM 865 O O . ASP A 1 104 ? 4.250 1.139 -20.451 1.00 45.22 104 ASP A O 1
ATOM 869 N N . ILE A 1 105 ? 3.252 3.099 -20.948 1.00 52.97 105 ILE A N 1
ATOM 870 C CA . ILE A 1 105 ? 2.074 3.061 -20.056 1.00 52.97 105 ILE A CA 1
ATOM 871 C C . ILE A 1 105 ? 2.204 3.838 -18.720 1.00 52.97 105 ILE A C 1
ATOM 873 O O . ILE A 1 105 ? 1.223 3.910 -18.002 1.00 52.97 105 ILE A O 1
ATOM 877 N N . PHE A 1 106 ? 3.281 4.579 -18.424 1.00 59.19 106 PHE A N 1
ATOM 878 C CA . PHE A 1 106 ? 3.471 5.355 -17.164 1.00 59.19 106 PHE A CA 1
ATOM 879 C C . PHE A 1 106 ? 2.223 5.951 -16.475 1.00 59.19 106 PHE A C 1
ATOM 881 O O . PHE A 1 106 ? 2.041 5.820 -15.270 1.00 59.19 106 PHE A O 1
ATOM 888 N N . PHE A 1 107 ? 1.354 6.639 -17.223 1.00 65.06 107 PHE A N 1
ATOM 889 C CA . PHE A 1 107 ? 0.148 7.235 -16.642 1.00 65.06 107 PHE A CA 1
ATOM 890 C C . PHE A 1 107 ? -0.950 6.205 -16.355 1.00 65.06 107 PHE A C 1
ATOM 892 O O . PHE A 1 107 ? -1.614 6.271 -15.326 1.00 65.06 107 PHE A O 1
ATOM 899 N N . PHE A 1 108 ? -1.180 5.271 -17.274 1.00 77.69 108 PHE A N 1
ATOM 900 C CA . PHE A 1 108 ? -2.220 4.257 -17.109 1.00 77.69 108 PHE A CA 1
ATOM 901 C C . PHE A 1 108 ? -1.776 3.134 -16.170 1.00 77.69 108 PHE A C 1
ATOM 903 O O . PHE A 1 108 ? -2.632 2.544 -15.518 1.00 77.69 108 PHE A O 1
ATOM 910 N N . ASP A 1 109 ? -0.472 2.879 -16.085 1.00 84.00 109 ASP A N 1
ATOM 911 C CA . ASP A 1 109 ? 0.128 1.871 -15.224 1.00 84.00 109 ASP A CA 1
ATOM 912 C C . ASP A 1 109 ? -0.033 2.297 -13.767 1.00 84.00 109 ASP A C 1
ATOM 914 O O . ASP A 1 109 ? -0.771 1.644 -13.034 1.00 84.00 109 ASP A O 1
ATOM 918 N N . GLY A 1 110 ? 0.417 3.510 -13.427 1.00 88.38 110 GLY A N 1
ATOM 919 C CA . GLY A 1 110 ? 0.231 4.048 -12.081 1.00 88.38 110 GLY A CA 1
ATOM 920 C C . GLY A 1 110 ? -1.231 4.255 -11.675 1.00 88.38 110 GLY A C 1
ATOM 921 O O . GLY A 1 110 ? -1.625 4.056 -10.523 1.00 88.38 110 GLY A O 1
ATOM 922 N N . VAL A 1 111 ? -2.114 4.593 -12.625 1.00 91.25 111 VAL A N 1
ATOM 923 C CA . VAL A 1 111 ? -3.565 4.595 -12.357 1.00 91.25 111 VAL A CA 1
ATOM 924 C C . VAL A 1 111 ? -4.058 3.184 -12.031 1.00 91.25 111 VAL A C 1
ATOM 926 O O . VAL A 1 111 ? -4.882 3.019 -11.124 1.00 91.25 111 VAL A O 1
ATOM 929 N N . PHE A 1 112 ? -3.578 2.167 -12.747 1.00 92.25 112 PHE A N 1
ATOM 930 C CA . PHE A 1 112 ? -3.935 0.780 -12.483 1.00 92.25 112 PHE A CA 1
ATOM 931 C C . PHE A 1 112 ? -3.410 0.319 -11.120 1.00 92.25 112 PHE A C 1
ATOM 933 O O . PHE A 1 112 ? -4.160 -0.320 -10.382 1.00 92.25 112 PHE A O 1
ATOM 940 N N . ASP A 1 113 ? -2.215 0.738 -10.719 1.00 92.25 113 ASP A N 1
ATOM 941 C CA . ASP A 1 113 ? -1.641 0.463 -9.399 1.00 92.25 113 ASP A CA 1
ATOM 942 C C . ASP A 1 113 ? -2.453 1.047 -8.256 1.00 92.25 113 ASP A C 1
ATOM 944 O O . ASP A 1 113 ? -2.781 0.350 -7.285 1.00 92.25 113 ASP A O 1
ATOM 948 N N . ILE A 1 114 ? -2.887 2.300 -8.401 1.00 95.00 114 ILE A N 1
ATOM 949 C CA . ILE A 1 114 ? -3.800 2.930 -7.445 1.00 95.00 114 ILE A CA 1
ATOM 950 C C . ILE A 1 114 ? -5.110 2.138 -7.363 1.00 95.00 114 ILE A C 1
ATO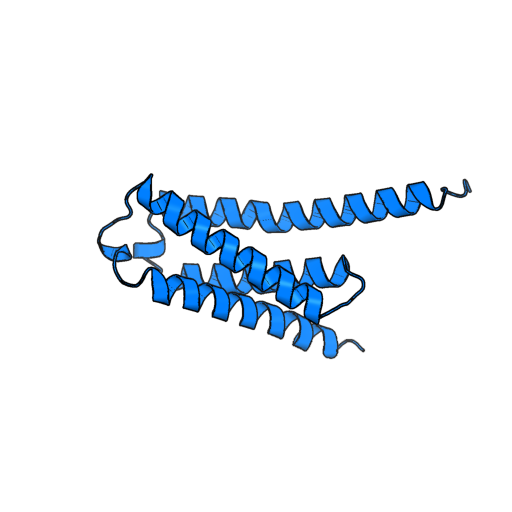M 952 O O . ILE A 1 114 ? -5.604 1.866 -6.263 1.00 95.00 114 ILE A O 1
ATOM 956 N N . VAL A 1 115 ? -5.689 1.745 -8.501 1.00 96.75 115 VAL A N 1
ATOM 957 C CA . VAL A 1 115 ? -6.934 0.959 -8.529 1.00 96.75 115 VAL A CA 1
ATOM 958 C C . VAL A 1 115 ? -6.743 -0.394 -7.844 1.00 96.75 115 VAL A C 1
ATOM 960 O O . VAL A 1 115 ? -7.562 -0.774 -7.003 1.00 96.75 115 VAL A O 1
ATOM 963 N N . VAL A 1 116 ? -5.662 -1.109 -8.145 1.00 96.56 116 VAL A N 1
ATOM 964 C CA . VAL A 1 116 ? -5.359 -2.427 -7.577 1.00 96.56 116 VAL A CA 1
ATOM 965 C C . VAL A 1 116 ? -5.104 -2.339 -6.067 1.00 96.56 116 VAL A C 1
ATOM 967 O O . VAL A 1 116 ? -5.644 -3.151 -5.305 1.00 96.56 116 VAL A O 1
ATOM 970 N N . ALA A 1 117 ? -4.398 -1.308 -5.602 1.00 96.38 117 ALA A N 1
ATOM 971 C CA . ALA A 1 117 ? -4.234 -1.029 -4.177 1.00 96.38 117 ALA A CA 1
ATOM 972 C C . ALA A 1 117 ? -5.584 -0.749 -3.490 1.00 96.38 117 ALA A C 1
ATOM 974 O O . ALA A 1 117 ? -5.868 -1.273 -2.406 1.00 96.38 117 ALA A O 1
ATOM 975 N N . LEU A 1 118 ? -6.473 0.018 -4.129 1.00 97.56 118 LEU A N 1
ATOM 976 C CA . LEU A 1 118 ? -7.820 0.254 -3.607 1.00 97.56 118 LEU A CA 1
ATOM 977 C C . LEU A 1 118 ? -8.652 -1.034 -3.552 1.00 97.56 118 LEU A C 1
ATOM 979 O O . LEU A 1 118 ? -9.367 -1.240 -2.569 1.00 97.56 118 LEU A O 1
ATOM 983 N N . ILE A 1 119 ? -8.543 -1.930 -4.538 1.00 97.88 119 ILE A N 1
ATOM 984 C CA . ILE A 1 119 ? -9.196 -3.250 -4.496 1.00 97.88 119 ILE A CA 1
ATOM 985 C C . ILE A 1 119 ? -8.697 -4.048 -3.282 1.00 97.88 119 ILE A C 1
ATOM 987 O O . ILE A 1 119 ? -9.515 -4.587 -2.528 1.00 97.88 119 ILE A O 1
ATOM 991 N N . GLY A 1 120 ? -7.383 -4.068 -3.039 1.00 96.56 120 GLY A N 1
ATOM 992 C CA . GLY A 1 120 ? -6.793 -4.670 -1.840 1.00 96.56 120 GLY A CA 1
ATOM 993 C C . GLY A 1 120 ? -7.366 -4.077 -0.547 1.00 96.56 120 GLY A C 1
ATOM 994 O O . GLY A 1 120 ? -7.816 -4.806 0.342 1.00 96.56 120 GLY A O 1
ATOM 995 N N . ALA A 1 121 ? -7.465 -2.749 -0.471 1.00 96.50 121 ALA A N 1
ATOM 996 C CA . ALA A 1 121 ? -8.070 -2.059 0.666 1.00 96.50 121 ALA A CA 1
ATOM 997 C C . ALA A 1 121 ? -9.543 -2.440 0.890 1.00 96.50 121 ALA A C 1
ATOM 999 O O . ALA A 1 121 ? -9.964 -2.692 2.024 1.00 96.50 121 ALA A O 1
ATOM 1000 N N . TYR A 1 122 ? -10.341 -2.517 -0.178 1.00 96.19 122 TYR A N 1
ATOM 1001 C CA . TYR A 1 122 ? -11.732 -2.963 -0.095 1.00 96.19 122 TYR A CA 1
ATOM 1002 C C . TYR A 1 122 ? -11.842 -4.408 0.400 1.00 96.19 122 TYR A C 1
ATOM 1004 O O . TYR A 1 122 ? -12.694 -4.694 1.254 1.00 96.19 122 TYR A O 1
ATOM 1012 N N . LEU A 1 123 ? -10.969 -5.304 -0.074 1.00 95.62 123 LEU A N 1
ATOM 1013 C CA . LEU A 1 123 ? -10.938 -6.695 0.376 1.00 95.62 123 LEU A CA 1
ATOM 1014 C C . LEU A 1 123 ? -10.656 -6.793 1.880 1.00 95.62 123 LEU A C 1
ATOM 1016 O O . LEU A 1 123 ? -11.339 -7.553 2.573 1.00 95.62 123 LEU A O 1
ATOM 1020 N N . THR A 1 124 ? -9.739 -5.978 2.412 1.00 93.50 124 THR A N 1
ATOM 1021 C CA . THR A 1 124 ? -9.484 -5.891 3.859 1.00 93.50 124 THR A CA 1
ATOM 1022 C C . THR A 1 124 ? -10.779 -5.666 4.638 1.00 93.50 124 THR A C 1
ATOM 1024 O O . THR A 1 124 ? -11.072 -6.389 5.594 1.00 93.50 124 THR A O 1
ATOM 1027 N N . PHE A 1 125 ? -11.616 -4.714 4.219 1.00 93.25 125 PHE A N 1
ATOM 1028 C CA . PHE A 1 125 ? -12.883 -4.452 4.908 1.00 93.25 125 PHE A CA 1
ATOM 1029 C C . PHE A 1 125 ? -13.924 -5.552 4.696 1.00 93.25 125 PHE A C 1
ATOM 1031 O O . PHE A 1 125 ? -14.685 -5.839 5.625 1.00 93.25 125 PHE A O 1
ATOM 1038 N N . ALA A 1 126 ? -13.962 -6.177 3.517 1.00 90.25 126 ALA A N 1
ATOM 1039 C CA . ALA A 1 126 ? -14.854 -7.301 3.241 1.00 90.25 126 ALA A CA 1
ATOM 1040 C C . ALA A 1 126 ? -14.556 -8.498 4.161 1.00 90.25 126 ALA A C 1
ATOM 1042 O O . ALA A 1 126 ? -15.480 -9.098 4.716 1.00 90.25 126 ALA A O 1
ATOM 1043 N N . LEU A 1 127 ? -13.274 -8.795 4.391 1.00 89.12 127 LEU A N 1
ATOM 1044 C CA . LEU A 1 127 ? -12.831 -9.852 5.304 1.00 89.12 127 LEU A CA 1
ATOM 1045 C C . LEU A 1 127 ? -13.097 -9.497 6.772 1.00 89.12 127 LEU A C 1
ATOM 1047 O O . LEU A 1 127 ? -13.546 -10.347 7.541 1.00 89.12 127 LEU A O 1
ATOM 1051 N N . LEU A 1 128 ? -12.891 -8.236 7.164 1.00 83.31 128 LEU A N 1
ATOM 1052 C CA . LEU A 1 128 ? -13.175 -7.771 8.527 1.00 83.31 128 LEU A CA 1
ATOM 1053 C C . LEU A 1 128 ? -14.677 -7.739 8.851 1.00 83.31 128 LEU A C 1
ATOM 1055 O O . LEU A 1 128 ? -15.047 -7.936 10.008 1.00 83.31 128 LEU A O 1
ATOM 1059 N N . LYS A 1 129 ? -15.550 -7.529 7.855 1.00 71.50 129 LYS A N 1
ATOM 1060 C CA . LYS A 1 129 ? -17.013 -7.550 8.032 1.00 71.50 129 LYS A CA 1
ATOM 1061 C C . LYS A 1 129 ? -17.543 -8.943 8.396 1.00 71.50 129 LYS A C 1
ATOM 1063 O O . LYS A 1 129 ? -18.590 -9.019 9.012 1.00 71.50 129 LYS A O 1
ATOM 1068 N N . LYS A 1 130 ? -16.835 -10.026 8.051 1.00 59.47 130 LYS A N 1
ATOM 1069 C CA . LYS A 1 130 ? -17.256 -11.406 8.365 1.00 59.47 130 LYS A CA 1
ATOM 1070 C C . LYS A 1 130 ? -16.960 -11.850 9.807 1.00 59.47 130 LYS A C 1
ATOM 1072 O O . LYS A 1 130 ? -17.339 -12.956 10.173 1.00 59.47 130 LYS A O 1
ATOM 1077 N N . LYS A 1 131 ? -16.246 -11.046 10.605 1.00 52.06 131 LYS A N 1
ATOM 1078 C CA . LYS A 1 131 ? -15.818 -11.406 11.974 1.00 52.06 131 LYS A CA 1
ATOM 1079 C C . LYS A 1 131 ? -16.645 -10.763 13.100 1.00 52.06 131 LYS A C 1
ATOM 1081 O O . LYS A 1 131 ? -16.245 -10.862 14.256 1.00 52.06 131 LYS A O 1
ATOM 1086 N N . PHE A 1 132 ? -17.770 -10.135 12.773 1.00 40.66 132 PHE A N 1
ATOM 1087 C CA . PHE A 1 132 ? -18.774 -9.607 13.703 1.00 40.66 132 PHE A CA 1
ATOM 1088 C C . PHE A 1 132 ? -20.162 -9.817 13.101 1.00 40.66 132 PHE A C 1
ATOM 1090 O O . PHE A 1 132 ? -21.131 -9.795 13.884 1.00 40.66 132 PHE A O 1
#

Sequence (132 aa):
MKKESIVEITKNQIRKRTTWALILILPYIFSEWHMRAYGLYATMPYLDKLVHFFFGVAVAAIAYLVYFKNRKFALLCTFAFSMTWEIMEIIGDKIIPQSPDLFDIFFFDGVFDIVVALIGAYLTFALLKKKF

pLDDT: mean 82.08, std 11.68, range [40.66, 97.88]

Foldseek 3Di:
DDDDDPVRVVVVLVVVLVVLVCVLVVVLVVVVVVCQVVVVCVVPVCVLLVSLLVSLLSQLVSQCVSVVNDLVRSLVRLLVVLVVVLVVVVVVCVVPPGDPVPVPDSVVVSVSSSVSSSVSSVVNVVVVVVPD